Protein AF-A0A9W6XJT7-F1 (afdb_monomer_lite)

Organism: NCBI:txid2077276

Structure (mmCIF, N/CA/C/O backbone):
data_AF-A0A9W6XJT7-F1
#
_entry.id   AF-A0A9W6XJT7-F1
#
loop_
_atom_site.group_PDB
_atom_site.id
_atom_site.type_symbol
_atom_site.label_atom_id
_atom_site.label_alt_id
_atom_site.label_comp_id
_atom_site.label_asym_id
_atom_site.label_entity_id
_atom_site.label_seq_id
_atom_site.pdbx_PDB_ins_code
_atom_site.Cartn_x
_atom_site.Cartn_y
_atom_site.Cartn_z
_atom_site.occupancy
_atom_site.B_iso_or_equiv
_atom_site.auth_seq_id
_atom_site.auth_comp_id
_atom_site.auth_asym_id
_atom_site.auth_atom_id
_atom_site.pdbx_PDB_model_num
ATOM 1 N N . MET A 1 1 ? -18.236 -19.931 -5.753 1.00 37.19 1 MET A N 1
ATOM 2 C CA . MET A 1 1 ? -18.105 -19.125 -4.522 1.00 37.19 1 MET A CA 1
ATOM 3 C C . MET A 1 1 ? -18.264 -17.670 -4.925 1.00 37.19 1 MET A C 1
ATOM 5 O O . MET A 1 1 ? -17.331 -17.094 -5.463 1.00 37.19 1 MET A O 1
ATOM 9 N N . ALA A 1 2 ? -19.479 -17.134 -4.825 1.00 35.25 2 ALA A N 1
ATOM 10 C CA . ALA A 1 2 ? -19.743 -15.738 -5.156 1.00 35.25 2 ALA A CA 1
ATOM 11 C C . ALA A 1 2 ? -19.341 -14.895 -3.941 1.00 35.25 2 ALA A C 1
ATOM 13 O O . ALA A 1 2 ? -19.975 -14.996 -2.893 1.00 35.25 2 ALA A O 1
ATOM 14 N N . TYR A 1 3 ? -18.247 -14.143 -4.055 1.00 42.47 3 TYR A N 1
ATOM 15 C CA . TYR A 1 3 ? -17.888 -13.145 -3.052 1.00 42.47 3 TYR A CA 1
ATOM 16 C C . TYR A 1 3 ? -19.008 -12.103 -2.981 1.00 42.47 3 TYR A C 1
ATOM 18 O O . TYR A 1 3 ? -19.555 -11.699 -4.011 1.00 42.47 3 TYR A O 1
ATOM 26 N N . SER A 1 4 ? -19.390 -11.724 -1.762 1.00 47.06 4 SER A N 1
ATOM 27 C CA . SER A 1 4 ? -20.434 -10.726 -1.535 1.00 47.06 4 SER A CA 1
ATOM 28 C C . SER A 1 4 ? -20.023 -9.409 -2.211 1.00 47.06 4 SER A C 1
ATOM 30 O O . SER A 1 4 ? -18.877 -8.987 -2.036 1.00 47.06 4 SER A O 1
ATOM 32 N N . PRO A 1 5 ? -20.922 -8.721 -2.944 1.00 53.00 5 PRO A N 1
ATOM 33 C CA . PRO A 1 5 ? -20.639 -7.4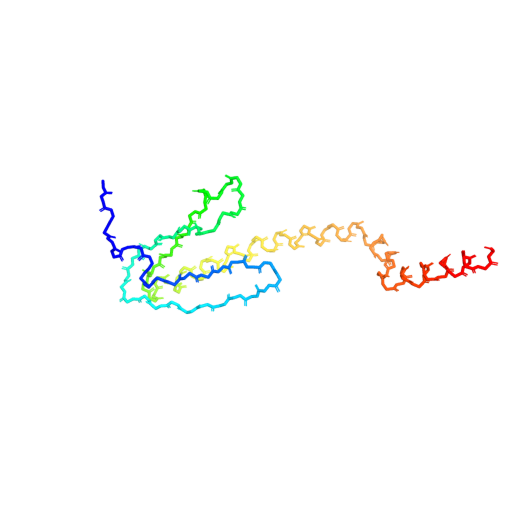09 -3.533 1.00 53.00 5 PRO A CA 1
ATOM 34 C C . PRO A 1 5 ? -20.145 -6.358 -2.523 1.00 53.00 5 PRO A C 1
ATOM 36 O O . PRO A 1 5 ? -19.550 -5.363 -2.920 1.00 53.00 5 PRO A O 1
ATOM 39 N N . GLU A 1 6 ? -20.346 -6.587 -1.221 1.00 51.91 6 GLU A N 1
ATOM 40 C CA . GLU A 1 6 ? -19.883 -5.719 -0.132 1.00 51.91 6 GLU A CA 1
ATOM 41 C C . GLU A 1 6 ? -18.373 -5.835 0.169 1.00 51.91 6 GLU A C 1
ATOM 43 O O . GLU A 1 6 ? -17.854 -5.066 0.975 1.00 51.91 6 GLU A O 1
ATOM 48 N N . GLN A 1 7 ? -17.671 -6.796 -0.447 1.00 50.62 7 GLN A N 1
ATOM 49 C CA . GLN A 1 7 ? -16.243 -7.078 -0.217 1.00 50.62 7 GLN A CA 1
ATOM 50 C C . GLN A 1 7 ? -15.307 -6.440 -1.258 1.00 50.62 7 GLN A C 1
ATOM 52 O O . GLN A 1 7 ? -14.086 -6.440 -1.082 1.00 50.62 7 GLN A O 1
ATOM 57 N N . TYR A 1 8 ? -15.856 -5.875 -2.336 1.00 54.78 8 TYR A N 1
ATOM 58 C CA . TYR A 1 8 ? -15.110 -4.937 -3.173 1.00 54.78 8 TYR A CA 1
ATOM 59 C C . TYR A 1 8 ? -14.970 -3.630 -2.402 1.00 54.78 8 TYR A C 1
ATOM 61 O O . TYR A 1 8 ? -15.952 -3.196 -1.803 1.00 54.78 8 TYR A O 1
ATOM 69 N N . LEU A 1 9 ? -13.753 -3.061 -2.387 1.00 56.28 9 LEU A N 1
ATOM 70 C CA . LEU A 1 9 ? -13.382 -1.844 -1.649 1.00 56.28 9 LEU A CA 1
ATOM 71 C C . LEU A 1 9 ? -14.589 -0.914 -1.486 1.00 56.28 9 LEU A C 1
ATOM 73 O O . LEU A 1 9 ? -15.124 -0.387 -2.463 1.00 56.28 9 LEU A O 1
ATOM 77 N N . ALA A 1 10 ? -15.067 -0.825 -0.243 1.00 50.69 10 ALA A N 1
ATOM 78 C CA . ALA A 1 10 ? -16.209 -0.009 0.113 1.00 50.69 10 ALA A CA 1
ATOM 79 C C . ALA A 1 10 ? -15.891 1.430 -0.308 1.00 50.69 10 ALA A C 1
ATOM 81 O O . ALA A 1 10 ? -14.951 2.023 0.212 1.00 50.69 10 ALA A O 1
ATOM 82 N N . ASN A 1 11 ? -16.681 1.926 -1.262 1.00 52.22 11 ASN A N 1
ATOM 83 C CA . ASN A 1 11 ? -16.501 3.122 -2.088 1.00 52.22 11 ASN A CA 1
ATOM 84 C C . ASN A 1 11 ? -15.773 2.863 -3.415 1.00 52.22 11 ASN A C 1
ATOM 86 O O . ASN A 1 11 ? -14.640 2.400 -3.482 1.00 52.22 11 ASN A O 1
ATOM 90 N N . LYS A 1 12 ? -16.444 3.239 -4.507 1.00 59.28 12 LYS A N 1
ATOM 91 C CA . LYS A 1 12 ? -15.964 3.196 -5.897 1.00 59.28 12 LYS A CA 1
ATOM 92 C C . LYS A 1 12 ? -14.888 4.269 -6.144 1.00 59.28 12 LYS A C 1
ATOM 94 O O . LYS A 1 12 ? -15.018 5.103 -7.035 1.00 59.28 12 LYS A O 1
ATOM 99 N N . GLU A 1 13 ? -13.853 4.286 -5.320 1.00 69.88 13 GLU A N 1
ATOM 100 C CA . GLU A 1 13 ? -12.756 5.245 -5.364 1.00 69.88 13 GLU A CA 1
ATOM 101 C C . GLU A 1 13 ? -11.595 4.619 -6.144 1.00 69.88 13 GLU A C 1
ATOM 103 O O . GLU A 1 13 ? -11.004 3.616 -5.751 1.00 69.88 13 GLU A O 1
ATOM 108 N N . ARG A 1 14 ? -11.298 5.204 -7.307 1.00 81.00 14 ARG A N 1
ATOM 109 C CA . ARG A 1 14 ? -10.206 4.815 -8.205 1.00 81.00 14 ARG A CA 1
ATOM 110 C C . ARG A 1 14 ? -9.234 5.978 -8.289 1.00 81.00 14 ARG A C 1
ATOM 112 O O . ARG A 1 14 ? -9.645 7.094 -8.595 1.00 81.00 14 ARG A O 1
ATOM 119 N N . ILE A 1 15 ? -7.952 5.700 -8.101 1.00 88.44 15 ILE A N 1
ATOM 120 C CA . ILE A 1 15 ? -6.875 6.645 -8.393 1.00 88.44 15 ILE A CA 1
ATOM 121 C C . ILE A 1 15 ? -5.889 5.997 -9.355 1.00 88.44 15 ILE A C 1
ATOM 123 O O . ILE A 1 15 ? -5.530 4.831 -9.199 1.00 88.44 15 ILE A O 1
ATOM 127 N N . ASN A 1 16 ? -5.435 6.780 -10.330 1.00 89.38 16 ASN A N 1
ATOM 128 C CA . ASN A 1 16 ? -4.397 6.362 -11.262 1.00 89.38 16 ASN A CA 1
ATOM 129 C C . ASN A 1 16 ? -3.011 6.611 -10.654 1.00 89.38 16 ASN A C 1
ATOM 131 O O . ASN A 1 16 ? -2.773 7.643 -10.018 1.00 89.38 16 ASN A O 1
ATOM 135 N N . ALA A 1 17 ? -2.079 5.694 -10.896 1.00 90.75 17 ALA A N 1
ATOM 136 C CA . ALA A 1 17 ? -0.671 5.865 -10.561 1.00 90.75 17 ALA A CA 1
ATOM 137 C C . ALA A 1 17 ? 0.061 6.504 -11.755 1.00 90.75 17 ALA A C 1
ATOM 139 O O . ALA A 1 17 ? 0.530 5.807 -12.651 1.00 90.75 17 ALA A O 1
ATOM 140 N N . CYS A 1 18 ? 0.132 7.838 -11.785 1.00 91.62 18 CYS A N 1
ATOM 141 C CA . CYS A 1 18 ? 0.824 8.587 -12.839 1.00 91.62 18 CYS A CA 1
ATOM 142 C C . CYS A 1 18 ? 2.290 8.848 -12.449 1.00 91.62 18 CYS A C 1
ATOM 144 O O . CYS A 1 18 ? 2.526 9.530 -11.449 1.00 91.62 18 CYS A O 1
ATOM 146 N N . PRO A 1 19 ? 3.285 8.394 -13.232 1.00 92.94 19 PRO A N 1
ATOM 147 C CA . PRO A 1 19 ? 4.684 8.719 -12.973 1.00 92.94 19 PRO A CA 1
ATOM 148 C C . PRO A 1 19 ? 4.907 10.235 -12.872 1.00 92.94 19 PRO A C 1
ATOM 150 O O . PRO A 1 19 ? 4.381 11.006 -13.673 1.00 92.94 19 PRO A O 1
ATOM 153 N N . GLY A 1 20 ? 5.670 10.669 -11.868 1.00 95.75 20 GLY A N 1
ATOM 154 C CA . GLY A 1 20 ? 5.959 12.088 -11.631 1.00 95.75 20 GLY A CA 1
ATOM 155 C C . GLY A 1 20 ? 4.843 12.882 -10.939 1.00 95.75 20 GLY A C 1
ATOM 156 O O . GLY A 1 20 ? 5.019 14.078 -10.721 1.00 95.75 20 GLY A O 1
ATOM 157 N N . ARG A 1 21 ? 3.717 12.256 -10.559 1.00 95.06 21 ARG A N 1
ATOM 158 C CA . ARG A 1 21 ? 2.658 12.895 -9.757 1.00 95.06 21 ARG A CA 1
ATOM 159 C C . ARG A 1 21 ? 2.276 12.029 -8.558 1.00 95.06 21 ARG A C 1
ATOM 161 O O . ARG A 1 21 ? 2.086 10.824 -8.695 1.00 95.06 21 ARG A O 1
ATOM 168 N N . LEU A 1 22 ? 2.122 12.651 -7.389 1.00 94.56 22 LEU A N 1
ATOM 169 C CA . LEU A 1 22 ? 1.600 11.990 -6.194 1.00 94.56 22 LEU A CA 1
ATOM 170 C C . LEU A 1 22 ? 0.094 12.249 -6.092 1.00 94.56 22 LEU A C 1
ATOM 172 O O . LEU A 1 22 ? -0.323 13.378 -5.850 1.00 94.56 22 LEU A O 1
ATOM 176 N N . ASN A 1 23 ? -0.707 11.200 -6.261 1.00 91.81 23 ASN A N 1
ATOM 177 C CA . ASN A 1 23 ? -2.155 11.256 -6.073 1.00 91.81 23 ASN A CA 1
ATOM 178 C C . ASN A 1 23 ? -2.518 10.672 -4.699 1.00 91.81 23 ASN A C 1
ATOM 180 O O . ASN A 1 23 ? -1.974 9.639 -4.308 1.00 91.81 23 ASN A O 1
ATOM 184 N N . GLN A 1 24 ? -3.445 11.306 -3.980 1.00 91.00 24 GLN A N 1
ATOM 185 C CA . GLN A 1 24 ? -3.895 10.874 -2.654 1.00 91.00 24 GLN A CA 1
ATOM 186 C C . GLN A 1 24 ? -5.424 10.783 -2.616 1.00 91.00 24 GLN A C 1
ATOM 188 O O . GLN A 1 24 ? -6.114 11.675 -3.100 1.00 91.00 24 GLN A O 1
ATOM 193 N N . THR A 1 25 ? -5.943 9.716 -2.008 1.00 89.75 25 THR A N 1
ATOM 194 C CA . THR A 1 25 ? -7.348 9.594 -1.596 1.00 89.75 25 THR A CA 1
ATOM 195 C C . THR A 1 25 ? -7.405 9.132 -0.149 1.00 89.75 25 THR A C 1
ATOM 197 O O . THR A 1 25 ? -6.449 8.544 0.361 1.00 89.75 25 THR A O 1
ATOM 200 N N . SER A 1 26 ? -8.536 9.382 0.495 1.00 89.06 26 SER A N 1
ATOM 201 C CA . SER A 1 26 ? -8.861 8.853 1.813 1.00 89.06 26 SER A CA 1
ATOM 202 C C . SER A 1 26 ? -9.893 7.748 1.645 1.00 89.06 26 SER A C 1
ATOM 204 O O . SER A 1 26 ? -10.848 7.931 0.899 1.00 89.06 26 SER A O 1
ATOM 206 N N . MET A 1 27 ? -9.726 6.634 2.355 1.00 85.50 27 MET A N 1
ATOM 207 C CA . MET A 1 27 ? -10.760 5.604 2.465 1.00 85.50 27 MET A CA 1
ATOM 208 C C . MET A 1 27 ? -11.225 5.510 3.916 1.00 85.50 27 MET A C 1
ATOM 210 O O . MET A 1 27 ? -10.430 5.699 4.840 1.00 85.50 27 MET A O 1
ATOM 214 N N . PHE A 1 28 ? -12.499 5.191 4.120 1.00 87.94 28 PHE A N 1
ATOM 215 C CA . PHE A 1 28 ? -13.057 4.968 5.449 1.00 87.94 28 PHE A CA 1
ATOM 216 C C . PHE A 1 28 ? -13.735 3.601 5.513 1.00 87.94 28 PHE A C 1
ATOM 218 O O . PHE A 1 28 ? -14.728 3.357 4.829 1.00 87.94 28 PHE A O 1
ATOM 225 N N . ILE A 1 29 ? -13.203 2.712 6.352 1.00 89.38 29 ILE A N 1
ATOM 226 C CA . ILE A 1 29 ? -13.687 1.340 6.493 1.00 89.38 29 ILE A CA 1
ATOM 227 C C . ILE A 1 29 ? -14.502 1.228 7.782 1.00 89.38 29 ILE A C 1
ATOM 229 O O . ILE A 1 29 ? -13.991 1.458 8.873 1.00 89.38 29 ILE A O 1
ATOM 233 N N . LYS A 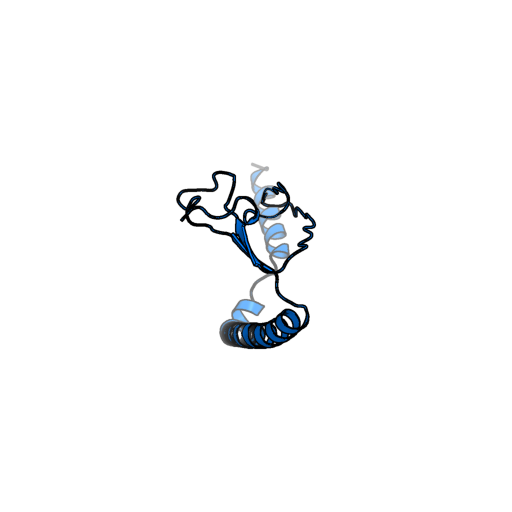1 30 ? -15.784 0.873 7.650 1.00 88.12 30 LYS A N 1
ATOM 234 C CA . LYS A 1 30 ? -16.726 0.785 8.782 1.00 88.12 30 LYS A CA 1
ATOM 235 C C . LYS A 1 30 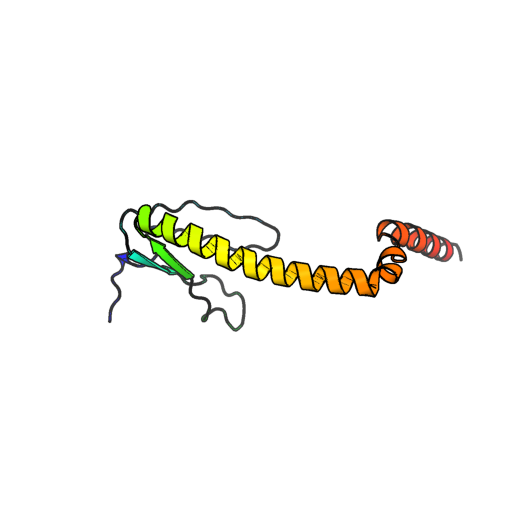? -16.700 -0.550 9.522 1.00 88.12 30 LYS A C 1
ATOM 237 O O . LYS A 1 30 ? -17.175 -0.617 10.649 1.00 88.12 30 LYS A O 1
ATOM 242 N N . ARG A 1 31 ? -16.258 -1.618 8.862 1.00 89.75 31 ARG A N 1
ATOM 243 C CA . ARG A 1 31 ? -16.319 -2.993 9.367 1.00 89.75 31 ARG A CA 1
ATOM 244 C C . ARG A 1 31 ? -14.981 -3.673 9.128 1.00 89.75 31 ARG A C 1
ATOM 246 O O . ARG A 1 31 ? -14.390 -3.480 8.069 1.00 89.75 31 ARG A O 1
ATOM 253 N N . GLU A 1 32 ? -14.540 -4.461 10.098 1.00 92.62 32 GLU A N 1
ATOM 254 C CA . GLU A 1 32 ? -13.367 -5.321 9.953 1.00 92.62 32 GLU A CA 1
ATOM 255 C C . GLU A 1 32 ? -13.582 -6.343 8.830 1.00 92.62 32 GLU A C 1
ATOM 257 O O . GLU A 1 32 ? -14.712 -6.763 8.556 1.00 92.62 32 GLU A O 1
ATOM 262 N N . GLY A 1 33 ? -12.499 -6.719 8.154 1.00 92.19 33 GLY A N 1
ATOM 263 C CA . GLY A 1 33 ? -12.547 -7.654 7.036 1.00 92.19 33 GLY A CA 1
ATOM 264 C C . GLY A 1 33 ? -11.446 -7.442 6.004 1.00 92.19 33 GLY A C 1
ATOM 265 O O . GLY A 1 33 ? -10.623 -6.534 6.110 1.00 92.19 33 GLY A O 1
ATOM 266 N N . VAL A 1 34 ? -11.452 -8.296 4.982 1.00 91.69 34 VAL A N 1
ATOM 267 C CA . VAL A 1 34 ? -10.484 -8.266 3.881 1.00 91.69 34 VAL A CA 1
ATOM 268 C C . VAL A 1 34 ? -11.160 -7.742 2.620 1.00 91.69 34 VAL A C 1
ATOM 270 O O . VAL A 1 34 ? -12.178 -8.278 2.178 1.00 91.69 34 VAL A O 1
ATOM 273 N N . PHE A 1 35 ? -10.568 -6.710 2.032 1.00 89.31 35 PHE A N 1
ATOM 274 C CA . PHE A 1 35 ? -11.017 -6.053 0.814 1.00 89.31 35 PHE A CA 1
ATOM 275 C C . PHE A 1 35 ? -10.023 -6.315 -0.308 1.00 89.31 35 PHE A C 1
ATOM 277 O O . PHE A 1 35 ? -8.809 -6.186 -0.129 1.00 89.31 35 PHE A O 1
ATOM 284 N N . TYR A 1 36 ? -10.551 -6.642 -1.483 1.00 89.25 36 TYR A N 1
ATOM 285 C CA . TYR A 1 36 ? -9.749 -6.927 -2.664 1.00 89.25 36 TYR A CA 1
ATOM 286 C C . TYR A 1 36 ? -9.938 -5.840 -3.719 1.00 89.25 36 TYR A C 1
ATOM 288 O O . TYR A 1 36 ? -11.042 -5.350 -3.963 1.00 89.25 36 TYR A O 1
ATOM 296 N N . GLY A 1 37 ? -8.833 -5.481 -4.362 1.00 88.25 37 GLY A N 1
ATOM 297 C CA . GLY A 1 37 ? -8.768 -4.556 -5.480 1.00 88.25 37 GLY A CA 1
ATOM 298 C C . GLY A 1 37 ? -7.928 -5.132 -6.613 1.00 88.25 37 GLY A C 1
ATOM 299 O O . GLY A 1 37 ? -7.122 -6.043 -6.418 1.00 88.25 37 GLY A O 1
ATOM 300 N N . GLN A 1 38 ? -8.132 -4.595 -7.810 1.00 87.50 38 GLN A N 1
ATOM 301 C CA . GLN A 1 38 ? -7.346 -4.910 -8.999 1.00 87.50 38 GLN A CA 1
ATOM 302 C C . GLN A 1 38 ? -6.932 -3.607 -9.674 1.00 87.50 38 GLN A C 1
ATOM 304 O O . GLN A 1 38 ? -7.620 -2.586 -9.559 1.00 87.50 38 GLN A O 1
ATOM 309 N N . CYS A 1 39 ? -5.818 -3.643 -10.398 1.00 90.75 39 CYS A N 1
ATOM 310 C CA . CYS A 1 39 ? -5.471 -2.546 -11.284 1.00 90.75 39 CYS A CA 1
ATOM 311 C C . CYS A 1 39 ? -6.589 -2.353 -12.317 1.00 90.75 39 CYS A C 1
ATOM 313 O O . CYS A 1 39 ? -7.112 -3.314 -12.871 1.00 90.75 39 CYS A O 1
ATOM 315 N N . SER A 1 40 ? -6.974 -1.103 -12.553 1.00 88.38 40 SER A N 1
ATOM 316 C CA . SER A 1 40 ? -8.123 -0.751 -13.399 1.00 88.38 40 SER A CA 1
ATOM 317 C C . SER A 1 40 ? -7.714 -0.054 -14.696 1.00 88.38 40 SER A C 1
ATOM 319 O O . SER A 1 40 ? -8.563 0.476 -15.407 1.00 88.38 40 SER A O 1
ATOM 321 N N . GLU A 1 41 ? -6.417 0.008 -14.990 1.00 87.75 41 GLU A N 1
ATOM 322 C CA . GLU A 1 41 ? -5.854 0.585 -16.208 1.00 87.75 41 GLU A CA 1
ATOM 323 C C . GLU A 1 41 ? -4.735 -0.317 -16.719 1.00 87.75 41 GLU A C 1
ATOM 325 O O . GLU A 1 41 ? -3.851 -0.690 -15.949 1.00 87.75 41 GLU A O 1
ATOM 330 N N . ILE A 1 42 ? -4.774 -0.669 -18.005 1.00 89.38 42 ILE A N 1
ATOM 331 C CA . ILE A 1 42 ? -3.784 -1.563 -18.609 1.00 89.38 42 ILE A CA 1
ATOM 332 C C . ILE A 1 42 ? -2.388 -0.948 -18.461 1.00 89.38 42 ILE A C 1
ATOM 334 O O . ILE A 1 42 ? -2.093 0.095 -19.035 1.00 89.38 42 ILE A O 1
ATOM 338 N N . CYS A 1 43 ? -1.523 -1.627 -17.707 1.00 91.06 43 CYS A N 1
ATOM 339 C CA . CYS A 1 43 ? -0.182 -1.153 -17.349 1.00 91.06 43 CYS A CA 1
ATOM 340 C C . CYS A 1 43 ? 0.947 -2.106 -17.788 1.00 91.06 43 CYS A C 1
ATOM 342 O O . CYS A 1 43 ? 2.081 -1.984 -17.327 1.00 91.06 43 CYS A O 1
ATOM 344 N N . GLY A 1 44 ? 0.649 -3.064 -18.676 1.00 92.69 44 GLY A N 1
ATOM 345 C CA . GLY A 1 44 ? 1.627 -3.989 -19.262 1.00 92.69 44 GLY A CA 1
ATOM 346 C C . GLY A 1 44 ? 1.175 -5.451 -19.273 1.00 92.69 44 GLY A C 1
ATOM 347 O O . GLY A 1 44 ? 0.033 -5.771 -18.955 1.00 92.69 44 GLY A O 1
ATOM 348 N N . VAL A 1 45 ? 2.098 -6.352 -19.628 1.00 94.50 45 VAL A N 1
ATOM 349 C CA . VAL A 1 45 ? 1.834 -7.795 -19.826 1.00 94.50 45 VAL A CA 1
ATOM 350 C C . VAL A 1 45 ? 1.283 -8.469 -18.566 1.00 94.50 45 VAL A C 1
ATOM 352 O O . VAL A 1 45 ? 0.399 -9.314 -18.651 1.00 94.50 45 VAL A O 1
ATOM 355 N N . ASN A 1 46 ? 1.742 -8.043 -17.387 1.00 94.19 46 ASN A N 1
ATOM 356 C CA . ASN A 1 46 ? 1.327 -8.625 -16.109 1.00 94.19 46 ASN A CA 1
ATOM 357 C C . ASN A 1 46 ? 0.176 -7.864 -15.429 1.00 94.19 46 ASN A C 1
ATOM 359 O O . ASN A 1 46 ? -0.040 -8.026 -14.230 1.00 94.19 46 ASN A O 1
ATOM 363 N N . HIS A 1 47 ? -0.573 -7.044 -16.174 1.00 92.00 47 HIS A N 1
ATOM 364 C CA . HIS A 1 47 ? -1.660 -6.217 -15.641 1.00 92.00 47 HIS A CA 1
ATOM 365 C C . HIS A 1 47 ? -2.723 -7.009 -14.846 1.00 92.00 47 HIS A C 1
ATOM 367 O O . HIS A 1 47 ? -3.246 -6.503 -13.859 1.00 92.00 47 HIS A O 1
ATOM 373 N N . GLY A 1 48 ? -3.001 -8.264 -15.216 1.00 89.38 48 GLY A N 1
ATOM 374 C CA . GLY A 1 48 ? -3.962 -9.125 -14.507 1.00 89.38 48 GLY A CA 1
ATOM 375 C C . GLY A 1 48 ? -3.426 -9.813 -13.245 1.00 89.38 48 GLY A C 1
ATOM 376 O O . GLY A 1 48 ? -4.196 -10.430 -12.517 1.00 89.38 48 GLY A O 1
ATOM 377 N N . PHE A 1 49 ? -2.122 -9.726 -12.969 1.00 91.88 49 PHE A N 1
ATOM 378 C CA . PHE A 1 49 ? -1.463 -10.447 -11.870 1.00 91.88 49 PHE A CA 1
ATOM 379 C C . PHE A 1 49 ? -1.001 -9.514 -10.742 1.00 91.88 49 PHE A C 1
ATOM 381 O O . PHE A 1 49 ? -0.035 -9.806 -10.040 1.00 91.88 49 PHE A O 1
ATOM 388 N N . MET A 1 50 ? -1.685 -8.382 -10.563 1.00 91.31 50 MET A N 1
ATOM 389 C CA . MET A 1 50 ? -1.391 -7.391 -9.521 1.00 91.31 50 MET A CA 1
ATOM 390 C C . MET A 1 50 ? -2.595 -7.149 -8.602 1.00 91.31 50 MET A C 1
ATOM 392 O O . MET A 1 50 ? -3.228 -6.090 -8.660 1.00 91.31 50 MET A O 1
ATOM 396 N N . PRO A 1 51 ? -2.937 -8.129 -7.745 1.00 90.56 51 PRO A N 1
ATOM 397 C CA . PRO A 1 51 ? -3.977 -7.939 -6.752 1.00 90.56 51 PRO A CA 1
ATOM 398 C C . PRO A 1 51 ? -3.532 -6.960 -5.663 1.00 90.56 51 PRO A C 1
ATOM 400 O O . PRO A 1 51 ? -2.389 -6.981 -5.208 1.00 90.56 51 PRO A O 1
ATOM 403 N N . ILE A 1 52 ? -4.472 -6.135 -5.208 1.00 91.69 52 ILE A N 1
ATOM 404 C CA . ILE A 1 52 ? -4.323 -5.283 -4.028 1.00 91.69 52 ILE A CA 1
ATOM 405 C C . ILE A 1 52 ? -5.210 -5.869 -2.933 1.00 91.69 52 ILE A C 1
ATOM 407 O O . ILE A 1 52 ? -6.380 -6.161 -3.180 1.00 91.69 52 ILE A O 1
ATOM 411 N N . VAL A 1 53 ? -4.661 -6.042 -1.732 1.00 92.38 53 VAL A N 1
ATOM 412 C CA . VAL A 1 53 ? -5.391 -6.557 -0.568 1.00 92.38 53 VAL A CA 1
ATOM 413 C C . VAL A 1 53 ? -5.281 -5.548 0.561 1.00 92.38 53 VAL A C 1
ATOM 415 O O . VAL A 1 53 ? -4.183 -5.095 0.885 1.00 92.38 53 VAL A O 1
ATOM 418 N N . VAL A 1 54 ? -6.419 -5.199 1.149 1.00 92.25 54 VAL A N 1
ATOM 419 C CA . VAL A 1 54 ? -6.507 -4.342 2.330 1.00 92.25 54 VAL A CA 1
ATOM 420 C C . VAL A 1 54 ? -7.221 -5.124 3.416 1.00 92.25 54 VAL A C 1
ATOM 422 O O . VAL A 1 54 ? -8.352 -5.555 3.226 1.00 92.25 54 VAL A O 1
ATOM 425 N N . GLU A 1 55 ? -6.567 -5.306 4.552 1.00 93.75 55 GLU A N 1
ATOM 426 C CA . GLU A 1 55 ? -7.154 -5.947 5.723 1.00 93.75 55 GLU A CA 1
ATOM 427 C C . GLU A 1 55 ? -7.450 -4.876 6.774 1.00 93.75 55 GLU A C 1
ATOM 429 O O . GLU A 1 55 ? -6.556 -4.147 7.209 1.00 93.75 55 GLU A O 1
ATOM 434 N N . ALA A 1 56 ? -8.720 -4.748 7.143 1.00 94.50 56 ALA A N 1
ATOM 435 C CA . ALA A 1 56 ? -9.167 -3.896 8.228 1.00 94.50 56 ALA A CA 1
ATOM 436 C C . ALA A 1 56 ? -9.281 -4.730 9.500 1.00 94.50 56 ALA A C 1
ATOM 438 O O . ALA A 1 56 ? -10.092 -5.653 9.570 1.00 94.50 56 ALA A O 1
ATOM 439 N N . VAL A 1 57 ? -8.470 -4.369 10.486 1.00 95.31 57 VAL A N 1
ATOM 440 C CA . VAL A 1 57 ? -8.361 -5.041 11.782 1.00 95.31 57 VAL A CA 1
ATOM 441 C C . VAL A 1 57 ? -8.661 -4.069 12.916 1.00 95.31 57 VAL A C 1
ATOM 443 O O . VAL A 1 57 ? -8.696 -2.848 12.715 1.00 95.31 57 VAL A O 1
ATOM 446 N N . SER A 1 58 ? -8.816 -4.613 14.119 1.00 96.25 58 SER A N 1
ATOM 447 C CA . SER A 1 58 ? -8.933 -3.832 15.342 1.00 96.25 58 SER A CA 1
ATOM 448 C C . SER A 1 58 ? -7.680 -2.973 15.587 1.00 96.25 58 SER A C 1
ATOM 450 O O . SER A 1 58 ? -6.580 -3.246 15.090 1.00 96.25 58 SER A O 1
ATOM 452 N N . LEU A 1 59 ? -7.815 -1.913 16.390 1.00 94.69 59 LEU A N 1
ATOM 453 C CA . LEU A 1 59 ? -6.681 -1.038 16.711 1.00 94.69 59 LEU A CA 1
ATOM 454 C C . LEU A 1 59 ? -5.561 -1.787 17.457 1.00 94.69 59 LEU A C 1
ATOM 456 O O . LEU A 1 59 ? -4.382 -1.499 17.242 1.00 94.69 59 LEU A O 1
ATOM 460 N N . GLU A 1 60 ? -5.916 -2.736 18.320 1.00 96.75 60 GLU A N 1
ATOM 461 C CA . GLU A 1 60 ? -4.963 -3.518 19.111 1.00 96.75 60 GLU A CA 1
ATOM 462 C C . GLU A 1 60 ? -4.099 -4.424 18.221 1.00 96.75 60 GLU A C 1
ATOM 464 O O . GLU A 1 60 ? -2.863 -4.407 18.316 1.00 96.75 60 GLU A O 1
ATOM 469 N N . ASP A 1 61 ? -4.733 -5.127 17.281 1.00 96.19 61 ASP A N 1
ATOM 470 C CA . ASP A 1 61 ? -4.040 -5.977 16.309 1.00 96.19 61 ASP A CA 1
ATOM 471 C C . ASP A 1 61 ? -3.132 -5.150 15.397 1.00 96.19 61 ASP A C 1
ATOM 473 O O . ASP A 1 61 ? -1.974 -5.510 15.157 1.00 96.19 61 ASP A O 1
ATOM 477 N N . TYR A 1 62 ? -3.610 -3.983 14.950 1.00 96.06 62 TYR A N 1
ATOM 478 C CA . TYR A 1 62 ? -2.816 -3.067 14.135 1.00 96.06 62 TYR A CA 1
ATOM 479 C C . TYR A 1 62 ? -1.549 -2.586 14.856 1.00 96.06 62 TYR A C 1
ATOM 481 O O . TYR A 1 62 ? -0.465 -2.548 14.262 1.00 96.06 62 TYR A O 1
ATOM 489 N N . LEU A 1 63 ? -1.647 -2.221 16.139 1.00 97.00 63 LEU A N 1
ATOM 490 C CA . LEU A 1 63 ? -0.493 -1.779 16.925 1.00 97.00 63 LEU A CA 1
ATOM 491 C C . LEU A 1 63 ? 0.523 -2.907 17.117 1.00 97.00 63 LEU A C 1
ATOM 493 O O . LEU A 1 63 ? 1.727 -2.688 16.929 1.00 97.00 63 LEU A O 1
ATOM 497 N N . THR A 1 64 ? 0.042 -4.112 17.420 1.00 96.62 64 THR A N 1
ATOM 498 C CA . THR A 1 64 ? 0.875 -5.312 17.550 1.00 96.62 64 THR A CA 1
ATOM 499 C C . THR A 1 64 ? 1.624 -5.601 16.249 1.00 96.62 64 THR A C 1
ATOM 501 O O . THR A 1 64 ? 2.855 -5.739 16.242 1.00 96.62 64 THR A O 1
ATOM 504 N N . TRP A 1 65 ? 0.912 -5.587 15.121 1.00 95.94 65 TRP A N 1
ATOM 505 C CA . TRP A 1 65 ? 1.490 -5.759 13.791 1.00 95.94 65 TRP A CA 1
ATOM 506 C C . TRP A 1 65 ? 2.525 -4.676 13.462 1.00 95.94 65 TRP A C 1
ATOM 508 O O . TRP A 1 65 ? 3.634 -4.991 13.028 1.00 95.94 65 TRP A O 1
ATOM 518 N N . LYS A 1 66 ? 2.227 -3.400 13.728 1.00 96.19 66 LYS A N 1
ATOM 519 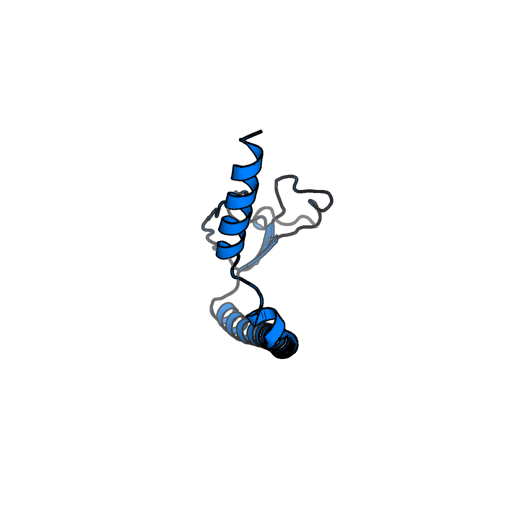C CA . LYS A 1 66 ? 3.127 -2.273 13.433 1.00 96.19 66 LYS A CA 1
ATOM 520 C C . LYS A 1 66 ? 4.479 -2.412 14.136 1.00 96.19 66 LYS A C 1
ATOM 522 O O . LYS A 1 66 ? 5.524 -2.129 13.541 1.00 96.19 66 LYS A O 1
ATOM 527 N N . VAL A 1 67 ? 4.482 -2.852 15.395 1.00 95.44 67 VAL A N 1
ATOM 528 C CA . VAL A 1 67 ? 5.719 -3.088 16.158 1.00 95.44 67 VAL A CA 1
ATOM 529 C C . VAL A 1 67 ? 6.518 -4.243 15.553 1.00 95.44 67 VAL A C 1
ATOM 531 O O . VAL A 1 67 ? 7.736 -4.117 15.377 1.00 95.44 67 VAL A O 1
ATOM 534 N N . ALA A 1 68 ? 5.851 -5.341 15.189 1.00 93.75 68 ALA A N 1
ATOM 535 C CA . ALA A 1 68 ? 6.489 -6.478 14.530 1.00 93.75 68 ALA A CA 1
ATOM 536 C C . ALA A 1 68 ? 7.099 -6.085 13.170 1.00 93.75 68 ALA A C 1
ATOM 538 O O . ALA A 1 68 ? 8.270 -6.380 12.910 1.00 93.75 68 ALA A O 1
ATOM 539 N N . GLN A 1 69 ? 6.360 -5.333 12.348 1.00 94.12 69 GLN A N 1
ATOM 540 C CA . GLN A 1 69 ? 6.826 -4.843 11.049 1.00 94.12 69 GLN A CA 1
ATOM 541 C C . GLN A 1 69 ? 8.040 -3.926 11.173 1.00 94.12 69 GLN A C 1
ATOM 543 O O . GLN A 1 69 ? 9.028 -4.110 10.461 1.00 94.12 69 GLN A O 1
ATOM 548 N N . LYS A 1 70 ? 8.031 -2.975 12.116 1.00 94.19 70 LYS A N 1
ATOM 549 C CA . LYS A 1 70 ? 9.173 -2.072 12.336 1.00 94.19 70 LYS A CA 1
ATOM 550 C C . LYS A 1 70 ? 10.468 -2.853 12.583 1.00 94.19 70 LYS A C 1
ATOM 552 O O . LYS A 1 70 ? 11.497 -2.522 11.999 1.00 94.19 70 LYS A O 1
ATOM 557 N N . ARG A 1 71 ? 10.409 -3.927 13.380 1.00 91.31 71 ARG A N 1
ATOM 558 C CA . ARG A 1 71 ? 11.560 -4.809 13.652 1.00 91.31 71 ARG A CA 1
ATOM 559 C C . ARG A 1 71 ? 12.016 -5.601 12.424 1.00 91.31 71 ARG A C 1
ATOM 561 O O . ARG A 1 71 ? 13.205 -5.898 12.309 1.00 91.31 71 ARG A O 1
ATOM 568 N N . TYR A 1 72 ? 11.099 -5.989 11.539 1.00 90.81 72 TYR A N 1
ATOM 569 C CA . TYR A 1 72 ? 11.431 -6.658 10.278 1.00 90.81 72 TYR A CA 1
ATOM 570 C C . TYR A 1 72 ? 12.159 -5.700 9.321 1.00 90.81 72 TYR A C 1
ATOM 572 O O . TYR A 1 72 ? 13.272 -5.994 8.886 1.00 90.81 72 TYR A O 1
ATOM 580 N N . TYR A 1 73 ? 11.594 -4.510 9.089 1.00 91.44 73 TYR A N 1
ATOM 581 C CA . TYR A 1 73 ? 12.184 -3.493 8.212 1.00 91.44 73 TYR A CA 1
ATOM 582 C C . TYR A 1 73 ? 13.520 -2.946 8.721 1.00 91.44 73 TYR A C 1
ATOM 584 O O . TYR A 1 73 ? 14.407 -2.649 7.926 1.00 91.44 73 TYR A O 1
ATOM 592 N N . GLN A 1 74 ? 13.694 -2.816 10.037 1.00 92.44 74 GLN A N 1
ATOM 593 C CA . GLN A 1 74 ? 14.977 -2.401 10.609 1.00 92.44 74 GLN A CA 1
ATOM 594 C C . GLN A 1 74 ? 16.081 -3.406 10.284 1.00 92.44 74 GLN A C 1
ATOM 596 O O . GLN A 1 74 ? 17.130 -3.007 9.793 1.00 92.44 74 GLN A O 1
ATOM 601 N N . ARG A 1 75 ? 15.821 -4.708 10.453 1.00 87.94 75 ARG A N 1
ATOM 602 C CA . ARG A 1 75 ? 16.803 -5.758 10.151 1.00 87.94 75 ARG A CA 1
ATOM 603 C C . ARG A 1 75 ? 17.220 -5.764 8.681 1.00 87.94 75 ARG A C 1
ATOM 605 O O . ARG A 1 75 ? 18.411 -5.823 8.387 1.00 87.94 75 ARG A O 1
ATOM 612 N N . THR A 1 76 ? 16.262 -5.670 7.760 1.00 89.94 76 THR A N 1
ATOM 613 C CA . THR A 1 76 ? 16.566 -5.641 6.319 1.00 89.94 76 THR A CA 1
ATOM 614 C C . THR A 1 76 ? 17.292 -4.358 5.914 1.00 89.94 76 THR A C 1
ATOM 616 O O . THR A 1 76 ? 18.242 -4.408 5.132 1.00 89.94 76 THR A O 1
ATOM 619 N N . ARG A 1 77 ? 16.908 -3.209 6.486 1.00 91.44 77 ARG A N 1
ATOM 620 C CA . ARG A 1 77 ? 17.591 -1.928 6.273 1.00 91.44 77 ARG A CA 1
ATOM 621 C C . ARG A 1 77 ? 19.027 -1.969 6.779 1.00 91.44 77 ARG A C 1
ATOM 623 O O . ARG A 1 77 ? 19.922 -1.566 6.047 1.00 91.44 77 ARG A O 1
ATOM 630 N N . ASP A 1 78 ? 19.252 -2.449 7.996 1.00 92.62 78 ASP A N 1
ATOM 631 C CA . ASP A 1 78 ? 20.580 -2.474 8.607 1.00 92.62 78 ASP A CA 1
ATOM 632 C C . ASP A 1 78 ? 21.511 -3.433 7.842 1.00 92.62 78 ASP A C 1
ATOM 634 O O . ASP A 1 78 ? 22.675 -3.105 7.624 1.00 92.62 78 ASP A O 1
ATOM 638 N N . ALA A 1 79 ? 20.986 -4.551 7.319 1.00 90.12 79 ALA A N 1
ATOM 639 C CA . ALA A 1 79 ? 21.712 -5.446 6.412 1.00 90.12 79 ALA A CA 1
ATOM 640 C C . ALA A 1 79 ? 22.060 -4.787 5.061 1.00 90.12 79 ALA A C 1
ATOM 642 O O . ALA A 1 79 ? 23.176 -4.922 4.563 1.00 90.12 79 ALA A O 1
ATOM 643 N N . ARG A 1 80 ? 21.129 -4.033 4.462 1.00 92.00 80 ARG A N 1
ATOM 644 C CA . ARG A 1 80 ? 21.400 -3.271 3.231 1.00 92.00 80 ARG A CA 1
ATOM 645 C C . ARG A 1 80 ? 22.434 -2.170 3.470 1.00 92.00 80 ARG A C 1
ATOM 647 O O . ARG A 1 80 ? 23.327 -1.982 2.647 1.00 92.00 80 ARG A O 1
ATOM 654 N N . LEU A 1 81 ? 22.308 -1.435 4.573 1.00 93.31 81 LEU A N 1
ATOM 655 C CA . LEU A 1 81 ? 23.220 -0.352 4.938 1.00 93.31 81 LEU A CA 1
ATOM 656 C C . LEU A 1 81 ? 24.618 -0.880 5.258 1.00 93.31 81 LEU A C 1
ATOM 658 O O . LEU A 1 81 ? 25.595 -0.260 4.850 1.00 93.31 81 LEU A O 1
ATOM 662 N N . SER A 1 82 ? 24.736 -2.023 5.939 1.00 93.44 82 SER A N 1
ATOM 663 C CA . SER A 1 82 ? 26.038 -2.634 6.224 1.00 93.44 82 SER A CA 1
ATOM 664 C C . SER A 1 82 ? 26.737 -3.104 4.948 1.00 93.44 82 SER A C 1
ATOM 666 O O . SER A 1 82 ? 27.933 -2.857 4.788 1.00 93.44 82 SER A O 1
ATOM 668 N N . TYR A 1 83 ? 25.991 -3.686 4.002 1.00 92.44 83 TYR A N 1
ATOM 669 C CA . TYR A 1 83 ? 26.510 -4.023 2.677 1.00 92.44 83 TYR A CA 1
ATOM 670 C C . TYR A 1 83 ? 26.978 -2.776 1.917 1.00 92.44 83 TYR A C 1
ATOM 672 O O . TYR A 1 83 ? 28.114 -2.740 1.448 1.00 92.44 83 TYR A O 1
ATOM 680 N N . GLN A 1 84 ? 26.140 -1.735 1.843 1.00 92.75 84 GLN A N 1
ATOM 681 C CA . GLN A 1 84 ? 26.488 -0.490 1.154 1.00 92.75 84 GLN A CA 1
ATOM 682 C C . GLN A 1 84 ? 27.726 0.161 1.777 1.00 92.75 84 GLN A C 1
ATOM 684 O O . GLN A 1 84 ? 28.659 0.508 1.063 1.00 92.75 84 GLN A O 1
ATOM 689 N N . LYS A 1 85 ? 27.790 0.237 3.110 1.00 93.75 85 LYS A N 1
ATOM 690 C CA . LYS A 1 85 ? 28.953 0.767 3.825 1.00 93.75 85 LYS A CA 1
ATOM 691 C C . LYS A 1 85 ? 30.214 -0.039 3.516 1.00 93.75 85 LYS A C 1
ATOM 693 O O . LYS A 1 85 ? 31.261 0.547 3.279 1.00 93.75 85 LYS A O 1
ATOM 698 N N . SER A 1 86 ? 30.123 -1.370 3.491 1.00 94.56 86 SER A N 1
ATOM 699 C CA . SER A 1 86 ? 31.256 -2.224 3.118 1.00 94.56 86 SER A CA 1
ATOM 700 C C . SER A 1 86 ? 31.727 -1.962 1.685 1.00 94.56 86 SER A C 1
ATOM 702 O O . SER A 1 86 ? 32.932 -1.914 1.438 1.00 94.56 86 SER A O 1
ATOM 704 N N . TYR A 1 87 ? 30.795 -1.770 0.749 1.00 91.06 87 TYR A N 1
ATOM 705 C CA . TYR A 1 87 ? 31.109 -1.413 -0.633 1.00 91.06 87 TYR A CA 1
ATOM 706 C C . TYR A 1 87 ? 31.784 -0.038 -0.728 1.00 91.06 87 TYR A C 1
ATOM 708 O O . TYR A 1 87 ? 32.813 0.097 -1.392 1.00 91.06 87 TYR A O 1
ATOM 716 N N . ASP A 1 88 ? 31.244 0.961 -0.033 1.00 91.06 88 ASP A N 1
ATOM 717 C CA . ASP A 1 88 ? 31.776 2.323 -0.026 1.00 91.06 88 ASP A CA 1
ATOM 718 C C . ASP A 1 88 ? 33.155 2.384 0.641 1.00 91.06 88 ASP A C 1
ATOM 720 O O . ASP A 1 88 ? 34.043 3.079 0.157 1.00 91.06 88 ASP A O 1
ATOM 724 N N . ASP A 1 89 ? 33.374 1.610 1.708 1.00 91.00 89 ASP A N 1
ATOM 725 C CA . ASP A 1 89 ? 34.668 1.503 2.384 1.00 91.00 89 ASP A CA 1
ATOM 726 C C . ASP A 1 89 ? 35.740 0.897 1.462 1.00 91.00 89 ASP A C 1
ATOM 728 O O . ASP A 1 89 ? 36.857 1.412 1.418 1.00 91.00 89 ASP A O 1
ATOM 732 N N . LYS A 1 90 ? 35.397 -0.145 0.687 1.00 91.25 90 LYS A N 1
ATOM 733 C CA . LYS A 1 90 ? 36.306 -0.768 -0.298 1.00 91.25 90 LYS A CA 1
ATOM 734 C C . LYS A 1 90 ? 36.634 0.153 -1.471 1.00 91.25 90 LYS A C 1
ATOM 736 O O . LYS A 1 90 ? 37.740 0.098 -1.993 1.00 91.25 90 LYS A O 1
ATOM 741 N N . ASN A 1 91 ? 35.689 1.001 -1.871 1.00 89.69 91 ASN A N 1
ATOM 742 C CA . ASN A 1 91 ? 35.824 1.889 -3.028 1.00 89.69 91 ASN A CA 1
ATOM 743 C C . ASN A 1 91 ? 36.048 3.354 -2.634 1.00 89.69 91 ASN A C 1
ATOM 745 O O . ASN A 1 91 ? 35.876 4.252 -3.458 1.00 89.69 91 ASN A O 1
ATOM 749 N N . ARG A 1 92 ? 36.435 3.613 -1.381 1.00 86.75 92 ARG A N 1
ATOM 750 C CA . ARG A 1 92 ? 36.495 4.951 -0.781 1.00 86.75 92 ARG A CA 1
ATOM 751 C C . ARG A 1 92 ? 37.317 5.938 -1.603 1.00 86.75 92 AR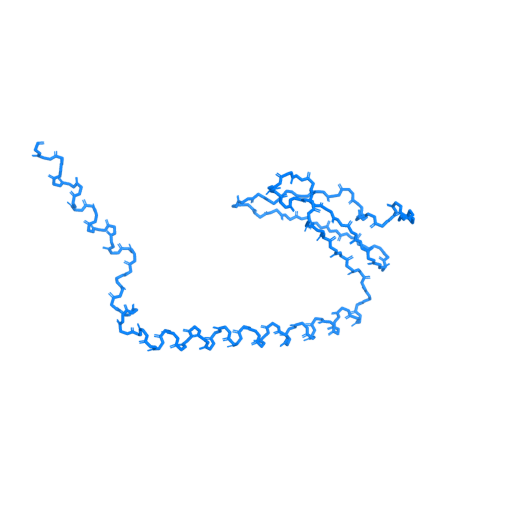G A C 1
ATOM 753 O O . ARG A 1 92 ? 36.889 7.071 -1.804 1.00 86.75 92 ARG A O 1
ATOM 760 N N . GLU A 1 93 ? 38.482 5.515 -2.082 1.00 85.25 93 GLU A N 1
ATOM 761 C CA . GLU A 1 93 ? 39.380 6.357 -2.880 1.00 85.25 93 GLU A CA 1
ATOM 762 C C . GLU A 1 93 ? 38.779 6.690 -4.249 1.00 85.25 93 GLU A C 1
ATOM 764 O O . GLU A 1 93 ? 38.785 7.848 -4.658 1.00 85.25 93 GLU A O 1
ATOM 769 N N . GLN A 1 94 ? 38.162 5.709 -4.912 1.00 83.06 94 GLN A N 1
ATOM 770 C CA . GLN A 1 94 ? 37.479 5.906 -6.194 1.00 83.06 94 GLN A CA 1
ATOM 771 C C . GLN A 1 94 ? 36.243 6.801 -6.050 1.00 83.06 94 GLN A C 1
ATOM 773 O O . GLN A 1 94 ? 35.978 7.636 -6.908 1.00 83.06 94 GLN A O 1
ATOM 778 N N . ILE A 1 95 ? 35.491 6.656 -4.955 1.00 78.69 95 ILE A N 1
ATOM 779 C CA . ILE A 1 95 ? 34.339 7.510 -4.640 1.00 78.69 95 ILE A CA 1
ATOM 780 C C . ILE A 1 95 ? 34.803 8.939 -4.345 1.00 78.69 95 ILE A C 1
ATOM 782 O O . ILE A 1 95 ? 34.177 9.879 -4.821 1.00 78.69 95 ILE A O 1
ATOM 786 N N . ARG A 1 96 ? 35.916 9.116 -3.621 1.00 78.94 96 ARG A N 1
ATOM 787 C CA . ARG A 1 96 ? 36.505 10.436 -3.346 1.00 78.94 96 ARG A CA 1
ATOM 788 C C . ARG A 1 96 ? 37.047 11.111 -4.609 1.00 78.94 96 ARG A C 1
ATOM 790 O O . ARG A 1 96 ? 37.012 12.331 -4.696 1.00 78.94 96 ARG A O 1
ATOM 797 N N . ALA A 1 97 ? 37.534 10.324 -5.566 1.00 78.81 97 ALA A N 1
ATOM 798 C CA . ALA A 1 97 ? 38.025 10.802 -6.855 1.00 78.81 97 ALA A CA 1
ATOM 799 C C . ALA A 1 97 ? 36.907 11.076 -7.882 1.00 78.81 97 ALA A C 1
ATOM 801 O O . ALA A 1 97 ? 37.178 11.664 -8.929 1.00 78.81 97 ALA A O 1
ATOM 802 N N . ARG A 1 98 ? 35.651 10.677 -7.616 1.00 77.56 98 ARG A N 1
ATOM 803 C CA . ARG A 1 98 ? 34.518 11.047 -8.475 1.00 77.56 98 ARG A CA 1
ATOM 804 C C . ARG A 1 98 ? 34.257 12.540 -8.334 1.00 77.56 98 ARG A C 1
ATOM 806 O O . ARG A 1 98 ? 33.760 12.989 -7.304 1.00 77.56 98 ARG A O 1
ATOM 813 N N . LYS A 1 99 ? 34.544 13.290 -9.398 1.00 56.88 99 LYS A N 1
ATOM 814 C CA . LYS A 1 99 ? 34.107 14.680 -9.511 1.00 56.88 99 LYS A CA 1
ATOM 815 C C . LYS A 1 99 ? 32.582 14.765 -9.356 1.00 56.88 99 LYS A C 1
ATOM 817 O O . LYS A 1 99 ? 31.868 13.905 -9.890 1.00 56.88 99 LYS A O 1
ATOM 822 N N . PRO A 1 100 ? 32.061 15.760 -8.621 1.00 70.75 100 PRO A N 1
ATOM 823 C CA . PRO A 1 100 ? 30.627 15.986 -8.553 1.00 70.75 100 PRO A CA 1
ATOM 824 C C . PRO A 1 100 ? 30.103 16.274 -9.965 1.00 70.75 100 PRO A C 1
ATOM 826 O O . PRO A 1 100 ? 30.767 16.934 -10.758 1.00 70.75 100 PRO A O 1
ATOM 829 N N . LYS A 1 101 ? 28.904 15.780 -10.298 1.00 58.97 101 LYS A N 1
ATOM 830 C CA . LYS A 1 101 ? 28.315 15.946 -11.643 1.00 58.97 101 LYS A CA 1
ATOM 831 C C . LYS A 1 101 ? 28.207 17.408 -12.101 1.00 58.97 101 LYS A C 1
ATOM 833 O O . LYS A 1 101 ? 28.122 17.645 -13.296 1.00 58.97 101 LYS A O 1
ATOM 838 N N . THR A 1 102 ? 28.229 18.358 -11.172 1.00 56.09 102 THR A N 1
ATOM 839 C CA . THR A 1 102 ? 28.283 19.799 -11.448 1.00 56.09 102 THR A CA 1
ATOM 840 C C . THR A 1 102 ? 29.582 20.247 -12.123 1.00 56.09 102 THR A C 1
ATOM 842 O O . THR A 1 102 ? 29.552 21.207 -12.874 1.00 56.09 102 THR A O 1
ATOM 845 N N . GLU A 1 103 ? 30.702 19.545 -11.927 1.00 55.19 103 GLU A N 1
ATOM 846 C CA . GLU A 1 103 ? 31.982 19.864 -12.585 1.00 55.19 103 GLU A CA 1
ATOM 847 C C . GLU A 1 103 ? 32.114 19.244 -13.988 1.00 55.19 103 GLU A C 1
ATOM 849 O O . GLU A 1 103 ? 33.010 19.621 -14.736 1.00 55.19 103 GLU A O 1
ATOM 854 N N . LEU A 1 104 ? 31.243 18.298 -14.371 1.00 53.97 104 LEU A N 1
ATOM 855 C CA . LEU A 1 104 ? 31.241 17.745 -15.735 1.00 53.97 104 LEU A CA 1
ATOM 856 C C . LEU A 1 104 ? 30.537 18.668 -16.742 1.00 53.97 104 LEU A C 1
ATOM 858 O O . LEU A 1 104 ? 30.911 18.672 -17.912 1.00 53.97 104 LEU A O 1
ATOM 862 N N . SER A 1 105 ? 29.561 19.470 -16.303 1.00 50.97 105 SER A N 1
ATOM 863 C CA . SER A 1 105 ? 28.856 20.411 -17.186 1.00 50.97 105 SER A CA 1
ATOM 864 C C . SER A 1 105 ? 29.711 21.610 -17.598 1.00 50.97 105 SER A C 1
ATOM 866 O O . SER A 1 105 ? 29.476 22.179 -18.658 1.00 50.97 105 SER A O 1
ATOM 868 N N . GLU A 1 106 ? 30.713 21.982 -16.797 1.00 52.12 106 GLU A N 1
ATOM 869 C CA . GLU A 1 106 ? 31.644 23.063 -17.146 1.00 52.12 106 GLU A CA 1
ATOM 870 C C . GLU A 1 106 ? 32.602 22.608 -18.261 1.00 52.12 106 GLU A C 1
ATOM 872 O O . GLU A 1 106 ? 32.739 23.304 -19.264 1.00 52.12 106 GLU A O 1
ATOM 877 N N . SER A 1 107 ? 33.133 21.379 -18.191 1.00 50.88 107 SER A N 1
ATOM 878 C CA . SER A 1 107 ? 33.989 20.823 -19.254 1.00 50.88 107 SER A CA 1
ATOM 879 C C . SER A 1 107 ? 33.252 20.489 -20.560 1.00 50.88 107 SER A C 1
ATOM 881 O O . SER A 1 107 ? 33.856 20.525 -21.628 1.00 50.88 107 SER A O 1
ATOM 883 N N . GLU A 1 108 ? 31.952 20.173 -20.508 1.00 52.56 108 GLU A N 1
ATOM 884 C CA . GLU A 1 108 ? 31.137 19.971 -21.720 1.00 52.56 108 GLU A CA 1
ATOM 885 C C . GLU A 1 108 ? 30.735 21.304 -22.378 1.00 52.56 108 GLU A C 1
ATOM 887 O O . GLU A 1 108 ? 30.512 21.352 -23.587 1.00 52.56 108 GLU A O 1
ATOM 892 N N . SER A 1 109 ? 30.683 22.400 -21.612 1.00 51.75 109 SER A N 1
ATOM 893 C CA . SER A 1 109 ? 30.410 23.738 -22.151 1.00 51.75 109 SER A CA 1
ATOM 894 C C . SER A 1 109 ? 31.609 24.355 -22.878 1.00 51.75 109 SER A C 1
ATOM 896 O O . SER A 1 109 ? 31.417 25.084 -23.846 1.00 51.75 109 SER A O 1
ATOM 898 N N . GLU A 1 110 ? 32.840 24.022 -22.479 1.00 52.25 110 GLU A N 1
ATOM 899 C CA . GLU A 1 110 ? 34.057 24.500 -23.152 1.00 52.25 110 GLU A CA 1
ATOM 900 C C . GLU A 1 110 ? 34.291 23.793 -24.499 1.00 52.25 110 GLU A C 1
ATOM 902 O O . GLU A 1 110 ? 34.674 24.443 -25.468 1.00 52.25 110 GLU A O 1
ATOM 907 N N . LEU A 1 111 ? 33.963 22.499 -24.612 1.00 50.88 111 LEU A N 1
ATOM 908 C CA . LEU A 1 111 ? 34.124 21.744 -25.865 1.00 50.88 111 LEU A CA 1
ATOM 909 C C . LEU A 1 111 ? 33.124 22.167 -26.961 1.00 50.88 111 LEU A C 1
ATOM 911 O O . LEU A 1 111 ? 33.429 22.111 -28.153 1.00 50.88 111 LEU A O 1
ATOM 915 N N . ASN A 1 112 ? 31.929 22.617 -26.569 1.00 47.97 112 ASN A N 1
ATOM 916 C CA . ASN A 1 112 ? 30.901 23.055 -27.517 1.00 47.97 112 ASN A CA 1
ATOM 917 C C . ASN A 1 112 ? 31.166 24.461 -28.082 1.00 47.97 112 ASN A C 1
ATOM 919 O O . ASN A 1 112 ? 30.666 24.777 -29.157 1.00 47.97 112 ASN A O 1
ATOM 923 N N . ASN A 1 113 ? 31.998 25.273 -27.423 1.00 48.78 113 ASN A N 1
ATOM 924 C CA . ASN A 1 113 ? 32.316 26.630 -27.877 1.00 48.78 113 ASN A CA 1
ATOM 925 C C . ASN A 1 113 ? 33.465 26.675 -28.902 1.00 48.78 113 ASN A C 1
ATOM 927 O O . ASN A 1 113 ? 33.571 27.640 -29.654 1.00 48.78 113 ASN A O 1
ATOM 931 N N . GLU A 1 114 ? 34.307 25.638 -28.983 1.00 51.47 114 GLU A N 1
ATOM 932 C CA . GLU A 1 114 ? 35.354 25.545 -30.018 1.00 51.47 114 GLU A CA 1
ATOM 933 C C . GLU A 1 114 ? 34.826 25.011 -31.361 1.00 51.47 114 GLU A C 1
ATOM 935 O O . GLU A 1 114 ? 35.476 25.171 -32.393 1.00 51.47 114 GLU A O 1
ATOM 940 N N . THR A 1 115 ? 33.626 24.421 -31.378 1.00 51.66 115 THR A N 1
ATOM 941 C CA . THR A 1 115 ? 33.025 23.854 -32.600 1.00 51.66 115 THR A CA 1
ATOM 942 C C . THR A 1 115 ? 32.172 24.875 -33.377 1.00 51.66 115 THR A C 1
ATOM 944 O O . THR A 1 115 ? 31.787 24.604 -34.508 1.00 51.66 115 THR A O 1
ATOM 947 N N . GLU A 1 116 ? 31.911 26.067 -32.823 1.00 48.84 116 GLU A N 1
ATOM 948 C CA . GLU A 1 116 ? 31.130 27.140 -33.478 1.00 48.84 116 GLU A CA 1
ATOM 949 C C . GLU A 1 116 ? 31.988 28.244 -34.137 1.00 48.84 116 GLU A C 1
ATOM 951 O O . GLU A 1 116 ? 31.449 29.240 -34.618 1.00 48.84 116 GLU A O 1
ATOM 956 N N . LEU A 1 117 ? 33.317 28.085 -34.190 1.00 50.41 117 LEU A N 1
ATOM 957 C CA . LEU A 1 117 ? 34.245 29.101 -34.720 1.00 50.41 117 LEU A CA 1
ATOM 958 C C . LEU A 1 117 ? 35.107 28.651 -35.914 1.00 50.41 117 LEU A C 1
ATOM 960 O O . LEU A 1 117 ? 36.070 29.340 -36.249 1.00 50.41 117 LEU A O 1
ATOM 964 N N . ASN A 1 118 ? 34.735 27.562 -36.597 1.00 40.75 118 ASN A N 1
ATOM 965 C CA . ASN A 1 118 ? 35.293 27.182 -37.904 1.00 40.75 118 ASN A CA 1
ATOM 966 C C . ASN A 1 118 ? 34.203 27.032 -38.966 1.00 40.75 118 ASN A C 1
ATOM 968 O O . ASN A 1 118 ? 33.229 26.293 -38.701 1.00 40.75 118 ASN A O 1
#

Radius of gyration: 25.19 Å; chains: 1; bounding box: 60×48×57 Å

Sequence (118 aa):
MAYSPEQYLANKERINACPGRLNQTSMFIKREGVFYGQCSEICGVNHGFMPIVVEAVSLEDYLTWKVAQKRYYQRTRDARLSYQKSYDDKNREQIRARKPKTELSESESELNNETELN

Secondary structure (DSSP, 8-state):
----GGGB-SS-------TT----------S-EEEEEE--S--STTGGG-EEEEEE--HHHHHHHHHHHHHHHHHHHHHHHHHHHHHHHHTHHHHHHS--HHHHHHHHHHHHHSTT--

pLDDT: mean 80.06, std 18.25, range [35.25, 97.0]

InterPro domains:
  IPR002429 Cytochrome c oxidase subunit II-like C-terminal [PF00116] (14-57)
  IPR002429 Cytochrome c oxidase subunit II-like C-terminal [PS50857] (1-68)
  IPR0089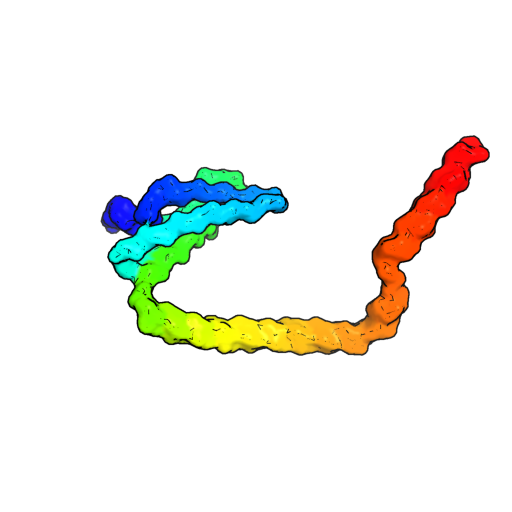72 Cupredoxin [G3DSA:2.60.40.420] (10-75)
  IPR008972 Cupredoxin [SSF49503] (14-70)
  IPR045187 Cytochrome c/quinol oxidase subunit II [PTHR22888] (15-71)

Foldseek 3Di:
DDDDPCQAQPDPDDDDDDPPDDDDDDGDDDDFDKHKDADPDDDDDCRRVDIDIDGGDDPVVVVVVVVVVVVVVVVVVVVVVVVVVVVCVVCVVVVVVDDDPVVVVVVVVVVVVVVPPD